Protein AF-A0A5A7M6V1-F1 (afdb_monomer)

Structure (mmCIF, N/CA/C/O backbone):
data_AF-A0A5A7M6V1-F1
#
_entry.id   AF-A0A5A7M6V1-F1
#
loop_
_atom_site.group_PDB
_atom_site.id
_atom_site.type_symbol
_atom_site.label_atom_id
_atom_site.label_alt_id
_atom_site.label_comp_id
_atom_site.label_asym_id
_atom_site.label_entity_id
_atom_site.label_seq_id
_atom_site.pdbx_PDB_ins_code
_atom_site.Cartn_x
_atom_site.Cartn_y
_atom_site.Cartn_z
_atom_site.occupancy
_atom_site.B_iso_or_equiv
_atom_site.auth_seq_id
_atom_site.auth_comp_id
_atom_site.auth_asym_id
_atom_site.auth_atom_id
_atom_site.pdbx_PDB_model_num
ATOM 1 N N . MET A 1 1 ? 20.689 -27.358 -25.601 1.00 48.94 1 MET A N 1
ATOM 2 C CA . MET A 1 1 ? 20.039 -26.030 -25.625 1.00 48.94 1 MET A CA 1
ATOM 3 C C . MET A 1 1 ? 20.266 -25.371 -24.277 1.00 48.94 1 MET A C 1
ATOM 5 O O . MET A 1 1 ? 19.887 -25.949 -23.270 1.00 48.94 1 MET A O 1
ATOM 9 N N . VAL A 1 2 ? 20.975 -24.243 -24.236 1.00 47.53 2 VAL A N 1
ATOM 10 C CA . VAL A 1 2 ? 21.155 -23.463 -23.003 1.00 47.53 2 VAL A CA 1
ATOM 11 C C . VAL A 1 2 ? 20.043 -22.422 -22.982 1.00 47.53 2 VAL A C 1
ATOM 13 O O . VAL A 1 2 ? 19.979 -21.585 -23.877 1.00 47.53 2 VAL A O 1
ATOM 16 N N . ALA A 1 3 ? 19.141 -22.506 -22.007 1.00 57.16 3 ALA A N 1
ATOM 17 C CA . ALA A 1 3 ? 18.127 -21.483 -21.794 1.00 57.16 3 ALA A CA 1
ATOM 18 C C . ALA A 1 3 ? 18.739 -20.360 -20.948 1.00 57.16 3 ALA A C 1
ATOM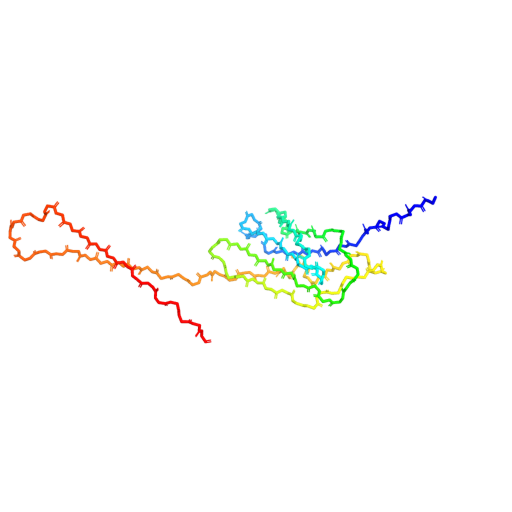 20 O O . ALA A 1 3 ? 19.159 -20.588 -19.814 1.00 57.16 3 ALA A O 1
ATOM 21 N N . VAL A 1 4 ? 18.813 -19.150 -21.502 1.00 56.88 4 VAL A N 1
ATOM 22 C CA . VAL A 1 4 ? 19.172 -17.957 -20.731 1.00 56.88 4 VAL A CA 1
ATOM 23 C C . VAL A 1 4 ? 17.916 -17.481 -20.016 1.00 56.88 4 VAL A C 1
ATOM 25 O O . VAL A 1 4 ? 16.952 -17.054 -20.647 1.00 56.88 4 VAL A O 1
ATOM 28 N N . ILE A 1 5 ? 17.925 -17.555 -18.689 1.00 61.25 5 ILE A N 1
ATOM 29 C CA . ILE A 1 5 ? 16.866 -16.977 -17.865 1.00 61.25 5 ILE A CA 1
ATOM 30 C C . ILE A 1 5 ? 17.118 -15.469 -17.804 1.00 61.25 5 ILE A C 1
ATOM 32 O O . ILE A 1 5 ? 18.168 -15.024 -17.333 1.00 61.25 5 ILE A O 1
ATOM 36 N N . LYS A 1 6 ? 16.169 -14.669 -18.298 1.00 61.84 6 LYS A N 1
ATOM 37 C CA . LYS A 1 6 ? 16.248 -13.206 -18.225 1.00 61.84 6 LYS A CA 1
ATOM 38 C C . LYS A 1 6 ? 16.244 -12.788 -16.752 1.00 61.84 6 LYS A C 1
ATOM 40 O O . LYS A 1 6 ? 15.265 -13.011 -16.045 1.00 61.84 6 LYS A O 1
ATOM 45 N N . ARG A 1 7 ? 17.339 -12.187 -16.277 1.00 69.62 7 ARG A N 1
ATOM 46 C CA . ARG A 1 7 ? 17.389 -11.600 -14.931 1.00 69.62 7 ARG A CA 1
ATOM 47 C C . ARG A 1 7 ? 16.478 -10.378 -14.915 1.00 69.62 7 ARG A C 1
ATOM 49 O O . ARG A 1 7 ? 16.722 -9.430 -15.655 1.00 69.62 7 ARG A O 1
ATOM 56 N N . LEU A 1 8 ? 15.443 -10.397 -14.080 1.00 76.19 8 LEU A N 1
ATOM 57 C CA . LEU A 1 8 ? 14.695 -9.183 -13.777 1.00 76.19 8 LEU A CA 1
ATOM 58 C C . LEU A 1 8 ? 15.555 -8.321 -12.852 1.00 76.19 8 LEU A C 1
ATOM 60 O O . LEU A 1 8 ? 15.982 -8.779 -11.799 1.00 76.19 8 LEU A O 1
ATOM 64 N N . THR A 1 9 ? 15.851 -7.095 -13.258 1.00 82.31 9 THR A N 1
ATOM 65 C CA . THR A 1 9 ? 16.596 -6.111 -12.448 1.00 82.31 9 THR A CA 1
ATOM 66 C C . THR A 1 9 ? 15.741 -4.898 -12.101 1.00 82.31 9 THR A C 1
ATOM 68 O O . THR A 1 9 ? 16.234 -3.918 -11.556 1.00 82.31 9 THR A O 1
ATOM 71 N N . THR A 1 10 ? 14.461 -4.970 -12.443 1.00 90.19 10 THR A N 1
ATOM 72 C CA . THR A 1 10 ? 13.478 -3.904 -12.337 1.00 90.19 10 THR A CA 1
ATOM 73 C C . THR A 1 10 ? 12.778 -3.912 -10.985 1.00 90.19 10 THR A C 1
ATOM 75 O O . THR A 1 10 ? 12.504 -4.981 -10.425 1.00 90.19 10 THR A O 1
ATOM 78 N N . ALA A 1 11 ? 12.479 -2.726 -10.456 1.00 91.00 11 ALA A N 1
ATOM 79 C CA . ALA A 1 11 ? 11.805 -2.580 -9.172 1.00 91.00 11 ALA A CA 1
ATOM 80 C C . ALA A 1 11 ? 10.932 -1.321 -9.087 1.00 91.00 11 ALA A C 1
ATOM 82 O O . ALA A 1 11 ? 11.191 -0.319 -9.755 1.00 91.00 11 ALA A O 1
ATOM 83 N N . ILE A 1 12 ? 9.945 -1.359 -8.196 1.00 91.25 12 ILE A N 1
ATOM 84 C CA . ILE A 1 12 ? 9.271 -0.163 -7.682 1.00 91.25 12 ILE A CA 1
ATOM 85 C C . ILE A 1 12 ? 9.908 0.166 -6.334 1.00 91.25 12 ILE A C 1
ATOM 87 O O . ILE A 1 12 ? 9.985 -0.696 -5.454 1.00 91.25 12 ILE A O 1
ATOM 91 N N . VAL A 1 13 ? 10.396 1.394 -6.193 1.00 93.69 13 VAL A N 1
ATOM 92 C CA . VAL A 1 13 ? 10.970 1.931 -4.960 1.00 93.69 13 VAL A CA 1
ATOM 93 C C . VAL A 1 13 ? 10.161 3.149 -4.580 1.00 93.69 13 VAL A C 1
ATOM 95 O O . VAL A 1 13 ? 10.120 4.112 -5.336 1.00 93.69 13 VAL A O 1
ATOM 98 N N . ASP A 1 14 ? 9.540 3.107 -3.413 1.00 92.94 14 ASP A N 1
ATOM 99 C CA . ASP A 1 14 ? 8.625 4.161 -3.005 1.00 92.94 14 ASP A CA 1
ATOM 100 C C . ASP A 1 14 ? 8.567 4.292 -1.474 1.00 92.94 14 ASP A C 1
ATOM 102 O O . ASP A 1 14 ? 9.257 3.558 -0.754 1.00 92.94 14 ASP A O 1
ATOM 106 N N . TYR A 1 15 ? 7.788 5.252 -0.980 1.00 93.75 15 TYR A N 1
ATOM 107 C CA . TYR A 1 15 ? 7.738 5.639 0.425 1.00 93.75 15 TYR A CA 1
ATOM 108 C C . TYR A 1 15 ? 6.300 5.699 0.947 1.00 93.75 1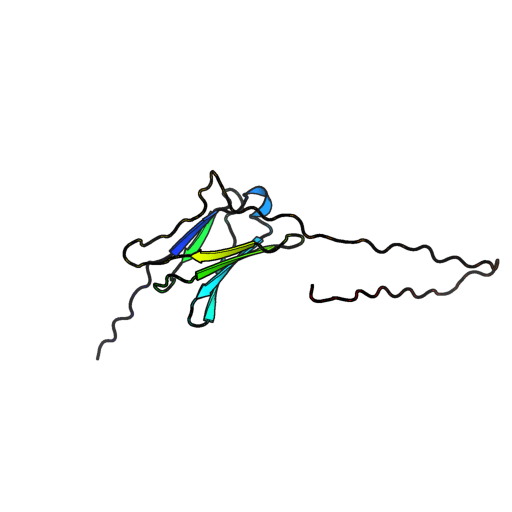5 TYR A C 1
ATOM 110 O O . TYR A 1 15 ? 5.437 6.362 0.374 1.00 93.75 15 TYR A O 1
ATOM 118 N N . VAL A 1 16 ? 6.057 5.046 2.083 1.00 93.00 16 VAL A N 1
ATOM 119 C CA . VAL A 1 16 ? 4.877 5.288 2.929 1.00 93.00 16 VAL A CA 1
ATOM 120 C C . VAL A 1 16 ? 5.236 6.247 4.060 1.00 93.00 16 VAL A C 1
ATOM 122 O O . VAL A 1 16 ? 6.419 6.449 4.342 1.00 93.00 16 VAL A O 1
ATOM 125 N N . ASP A 1 17 ? 4.235 6.821 4.724 1.00 91.25 17 ASP A N 1
ATOM 126 C CA . ASP A 1 17 ? 4.459 7.607 5.941 1.00 91.25 17 ASP A CA 1
ATOM 127 C C . ASP A 1 17 ? 5.267 6.786 6.976 1.00 91.25 17 ASP A C 1
ATOM 129 O O . ASP A 1 17 ? 4.810 5.712 7.394 1.00 91.25 17 ASP A O 1
ATOM 133 N N . PRO A 1 18 ? 6.458 7.252 7.413 1.00 90.62 18 PRO A N 1
ATOM 134 C CA . PRO A 1 18 ? 7.258 6.573 8.429 1.00 90.62 18 PRO A CA 1
ATOM 135 C C . PRO A 1 18 ? 6.497 6.295 9.730 1.00 90.62 18 PRO A C 1
ATOM 137 O O . PRO A 1 18 ? 6.768 5.288 10.380 1.00 90.62 18 PRO A O 1
ATOM 140 N N . ALA A 1 19 ? 5.518 7.133 10.092 1.00 91.00 19 ALA A N 1
ATOM 141 C CA . ALA A 1 19 ? 4.686 6.922 11.276 1.00 91.00 19 ALA A CA 1
ATOM 142 C C . ALA A 1 19 ? 3.822 5.650 11.181 1.00 91.00 19 ALA A C 1
ATOM 144 O O . ALA A 1 19 ? 3.451 5.081 12.206 1.00 91.00 19 ALA A O 1
ATOM 145 N N . LEU A 1 20 ? 3.525 5.187 9.962 1.00 89.50 20 LEU A N 1
ATOM 146 C CA . LEU A 1 20 ? 2.683 4.018 9.684 1.00 89.50 20 LEU A CA 1
ATOM 147 C C . LEU A 1 20 ? 3.486 2.810 9.173 1.00 89.50 20 LEU A C 1
ATOM 149 O O . LEU A 1 20 ? 2.959 1.700 9.109 1.00 89.50 20 LEU A O 1
ATOM 153 N N . ALA A 1 21 ? 4.763 2.999 8.834 1.00 90.12 21 ALA A N 1
ATOM 154 C CA . ALA A 1 21 ? 5.599 2.021 8.137 1.00 90.12 21 ALA A CA 1
ATOM 155 C C . ALA A 1 21 ? 5.703 0.649 8.829 1.00 90.12 21 ALA A C 1
ATOM 157 O O . ALA A 1 21 ? 5.796 -0.372 8.154 1.00 90.12 21 ALA A O 1
ATOM 158 N N . SER A 1 22 ? 5.664 0.608 10.163 1.00 90.88 22 SER A N 1
ATOM 159 C CA . SER A 1 22 ? 5.726 -0.634 10.949 1.00 90.88 22 SER A CA 1
ATOM 160 C C . SER A 1 22 ? 4.420 -1.437 10.961 1.00 90.88 22 SER A C 1
ATOM 162 O O . SER A 1 22 ? 4.431 -2.609 11.330 1.00 90.88 22 SER A O 1
ATOM 164 N N . SER A 1 23 ? 3.302 -0.817 10.579 1.00 89.69 23 SER A N 1
ATOM 165 C CA . SER A 1 23 ? 1.948 -1.381 10.701 1.00 89.69 23 SER A CA 1
ATOM 166 C C . SER A 1 23 ? 1.308 -1.698 9.347 1.00 89.69 23 SER A C 1
ATOM 168 O O . SER A 1 23 ? 0.117 -2.005 9.269 1.00 89.69 23 SER A O 1
ATOM 170 N N . VAL A 1 24 ? 2.095 -1.606 8.276 1.00 92.44 24 VAL A N 1
ATOM 171 C CA . VAL A 1 24 ? 1.625 -1.630 6.895 1.00 92.44 24 VAL A CA 1
ATOM 172 C C . VAL A 1 24 ? 2.416 -2.648 6.079 1.00 92.44 24 VAL A C 1
ATOM 174 O O . VAL A 1 24 ? 3.627 -2.800 6.227 1.00 92.44 24 VAL A O 1
ATOM 177 N N . VAL A 1 25 ? 1.720 -3.326 5.173 1.00 94.19 25 VAL A N 1
ATOM 178 C CA . VAL A 1 25 ? 2.289 -4.195 4.146 1.00 94.19 25 VAL A CA 1
ATOM 179 C C . VAL A 1 25 ? 1.995 -3.578 2.787 1.00 94.19 25 VAL A C 1
ATOM 181 O O . VAL A 1 25 ? 0.874 -3.148 2.505 1.00 94.19 25 VAL A O 1
ATOM 184 N N . VAL A 1 26 ? 3.011 -3.552 1.933 1.00 93.38 26 VAL A N 1
ATOM 185 C CA . VAL A 1 26 ? 2.877 -3.098 0.554 1.00 93.38 26 VAL A CA 1
ATOM 186 C C . VAL A 1 26 ? 2.894 -4.304 -0.355 1.00 93.38 26 VAL A C 1
ATOM 188 O O . VAL A 1 26 ? 3.763 -5.166 -0.241 1.00 93.38 26 VAL A O 1
ATOM 191 N N . SER A 1 27 ? 1.948 -4.358 -1.280 1.00 93.19 27 SER A N 1
ATOM 192 C CA . SER A 1 27 ? 1.847 -5.421 -2.261 1.00 93.19 27 SER A CA 1
ATOM 193 C C . SER A 1 27 ? 1.631 -4.871 -3.657 1.00 93.19 27 SER A C 1
ATOM 195 O O . SER A 1 27 ? 1.151 -3.759 -3.852 1.00 93.19 27 SER A O 1
ATOM 197 N N . THR A 1 28 ? 2.000 -5.658 -4.649 1.00 90.44 28 THR A N 1
ATOM 198 C CA . THR A 1 28 ? 1.621 -5.420 -6.030 1.00 90.44 28 THR A CA 1
ATOM 199 C C . THR A 1 28 ? 1.274 -6.735 -6.692 1.00 90.44 28 THR A C 1
ATOM 201 O O . THR A 1 28 ? 1.744 -7.802 -6.281 1.00 90.44 28 THR A O 1
ATOM 204 N N . ARG A 1 29 ? 0.447 -6.638 -7.723 1.00 82.00 29 ARG A N 1
ATOM 205 C CA . ARG A 1 29 ? 0.097 -7.750 -8.587 1.00 82.00 29 ARG A CA 1
ATOM 206 C C . ARG A 1 29 ? 0.519 -7.403 -10.001 1.00 82.00 29 ARG A C 1
ATOM 208 O O . ARG A 1 29 ? 0.192 -6.320 -10.486 1.00 82.00 29 ARG A O 1
ATOM 215 N N . ASP A 1 30 ? 1.275 -8.294 -10.626 1.00 72.38 30 ASP A N 1
ATOM 216 C CA . ASP A 1 30 ? 1.605 -8.155 -12.041 1.00 72.38 30 ASP A CA 1
ATOM 217 C C . ASP A 1 30 ? 0.424 -8.591 -12.940 1.00 72.38 30 ASP A C 1
ATOM 219 O O . ASP A 1 30 ? -0.543 -9.182 -12.444 1.00 72.38 30 ASP A O 1
ATOM 223 N N . PRO A 1 31 ? 0.461 -8.283 -14.253 1.00 66.69 31 PRO A N 1
ATOM 224 C CA . PRO A 1 31 ? -0.571 -8.721 -15.200 1.00 66.69 31 PRO A CA 1
ATOM 225 C C . PRO A 1 31 ? -0.744 -10.246 -15.274 1.00 66.69 31 PRO A C 1
ATOM 227 O O . PRO A 1 31 ? -1.832 -10.718 -15.589 1.00 66.69 31 PRO A O 1
ATOM 230 N N . ASP A 1 32 ? 0.301 -11.004 -14.933 1.00 70.69 32 ASP A N 1
ATOM 231 C CA . ASP A 1 32 ? 0.306 -12.470 -14.865 1.00 70.69 32 ASP A CA 1
ATOM 232 C C . ASP A 1 32 ? -0.161 -12.995 -13.498 1.00 70.69 32 ASP A C 1
ATOM 234 O O . ASP A 1 32 ? -0.036 -14.182 -13.188 1.00 70.69 32 ASP A O 1
ATOM 238 N N . ASN A 1 33 ? -0.755 -12.114 -12.687 1.00 72.19 33 ASN A N 1
ATOM 239 C CA . ASN A 1 33 ? -1.400 -12.423 -11.425 1.00 72.19 33 ASN A CA 1
ATOM 240 C C . ASN A 1 33 ? -0.439 -12.784 -10.274 1.00 72.19 33 ASN A C 1
ATOM 242 O O . ASN A 1 33 ? -0.921 -13.163 -9.200 1.00 72.19 33 ASN A O 1
ATOM 246 N N . ASN A 1 34 ? 0.880 -12.635 -10.447 1.00 79.25 34 ASN A N 1
ATOM 247 C CA . ASN A 1 34 ? 1.866 -12.886 -9.400 1.00 79.25 34 ASN A CA 1
ATOM 248 C C . ASN A 1 34 ? 1.859 -11.753 -8.377 1.00 79.25 34 ASN A C 1
ATOM 250 O O . ASN A 1 34 ? 2.013 -10.573 -8.704 1.00 79.25 34 ASN A O 1
ATOM 254 N N . LEU A 1 35 ? 1.723 -12.137 -7.111 1.00 85.44 35 LEU A N 1
ATOM 255 C CA . LEU A 1 35 ? 1.766 -11.214 -5.991 1.00 85.44 35 LEU A CA 1
ATOM 256 C C . LEU A 1 35 ? 3.210 -11.036 -5.517 1.00 85.44 35 LEU A C 1
ATOM 258 O O . LEU A 1 35 ? 3.906 -12.009 -5.221 1.00 85.44 35 LEU A O 1
ATOM 262 N N . ARG A 1 36 ? 3.641 -9.787 -5.368 1.00 90.19 36 ARG A N 1
ATOM 263 C CA . ARG A 1 36 ? 4.838 -9.441 -4.597 1.00 90.19 36 ARG A CA 1
ATOM 264 C C . ARG A 1 36 ? 4.432 -8.578 -3.426 1.00 90.19 36 ARG A C 1
ATOM 266 O O . ARG A 1 36 ? 3.656 -7.649 -3.603 1.00 90.19 36 ARG A O 1
ATOM 273 N N . ALA A 1 37 ? 4.973 -8.869 -2.252 1.00 92.25 37 ALA A N 1
ATOM 274 C CA . ALA A 1 37 ? 4.717 -8.092 -1.054 1.00 92.25 37 ALA A CA 1
ATOM 275 C C . ALA A 1 37 ? 6.013 -7.829 -0.295 1.00 92.25 37 ALA A C 1
ATOM 277 O O . ALA A 1 37 ? 6.966 -8.606 -0.369 1.00 92.25 37 ALA A O 1
ATOM 278 N N . THR A 1 38 ? 6.044 -6.713 0.416 1.00 94.50 38 THR A N 1
ATOM 279 C CA . THR A 1 38 ? 7.170 -6.292 1.238 1.00 94.50 38 THR A CA 1
ATOM 280 C C . THR A 1 38 ? 6.673 -5.434 2.396 1.00 94.50 38 THR A C 1
ATOM 282 O O . THR A 1 38 ? 5.577 -4.869 2.346 1.00 94.50 38 THR A O 1
ATOM 285 N N . VAL A 1 39 ? 7.488 -5.332 3.440 1.00 94.56 39 VAL A N 1
ATOM 286 C CA . VAL A 1 39 ? 7.242 -4.432 4.567 1.00 94.56 39 VAL A CA 1
ATOM 287 C C . VAL A 1 39 ? 8.145 -3.208 4.397 1.00 94.56 39 VAL A C 1
ATOM 289 O O . VAL A 1 39 ? 9.341 -3.378 4.131 1.00 94.56 39 VAL A O 1
ATOM 292 N N . PRO A 1 40 ? 7.613 -1.981 4.516 1.00 94.75 40 PRO A N 1
ATOM 293 C CA . PRO A 1 40 ? 8.428 -0.777 4.491 1.00 94.75 40 PRO A CA 1
ATOM 294 C C . PRO A 1 40 ? 9.448 -0.745 5.633 1.00 94.75 40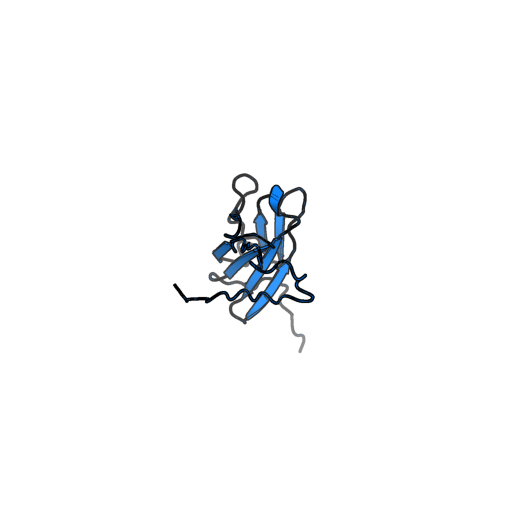 PRO A C 1
ATOM 296 O O . PRO A 1 40 ? 9.252 -1.301 6.712 1.00 94.75 40 PRO A O 1
ATOM 299 N N . ASN A 1 41 ? 10.556 -0.046 5.421 1.00 95.62 41 ASN A N 1
ATOM 300 C CA . ASN A 1 41 ? 11.514 0.223 6.477 1.00 95.62 41 ASN A CA 1
ATOM 301 C C . ASN A 1 41 ? 10.863 1.106 7.555 1.00 95.62 41 ASN A C 1
ATOM 303 O O . ASN A 1 41 ? 10.431 2.218 7.264 1.00 95.62 41 ASN A O 1
ATOM 307 N N . ALA A 1 42 ? 10.864 0.638 8.802 1.00 92.00 42 ALA A N 1
ATOM 308 C CA . ALA A 1 42 ? 10.159 1.288 9.908 1.00 92.00 42 ALA A CA 1
ATOM 309 C C . ALA A 1 42 ? 10.637 2.718 10.235 1.00 92.00 42 ALA A C 1
ATOM 311 O O . ALA A 1 42 ? 9.900 3.472 10.854 1.00 92.00 42 ALA A O 1
ATOM 312 N N . THR A 1 43 ? 11.858 3.099 9.847 1.00 91.81 43 THR A N 1
ATOM 313 C CA . THR A 1 43 ? 12.417 4.431 10.140 1.00 91.81 43 THR A CA 1
ATOM 314 C C . THR A 1 43 ? 12.237 5.404 8.981 1.00 91.81 43 THR A C 1
ATOM 316 O O . THR A 1 43 ? 11.994 6.585 9.194 1.00 91.81 43 THR A O 1
ATOM 319 N N . SER A 1 44 ? 12.393 4.923 7.749 1.00 91.38 44 SER A N 1
ATOM 320 C CA . SER A 1 44 ? 12.385 5.767 6.549 1.00 91.38 44 SER A CA 1
ATOM 321 C C . SER A 1 44 ? 11.094 5.691 5.741 1.00 91.38 44 SER A C 1
ATOM 323 O O . SER A 1 44 ? 10.930 6.487 4.826 1.00 91.38 44 SER A O 1
ATOM 325 N N . GLY A 1 45 ? 10.215 4.721 6.005 1.00 92.25 45 GLY A N 1
ATOM 326 C CA . GLY A 1 45 ? 9.024 4.455 5.194 1.00 92.25 45 GLY A CA 1
ATOM 327 C C . GLY A 1 45 ? 9.318 3.857 3.814 1.00 92.25 45 GLY A C 1
ATOM 328 O O . GLY A 1 45 ? 8.395 3.564 3.059 1.00 92.25 45 GLY A O 1
ATOM 329 N N . LYS A 1 46 ? 10.593 3.641 3.468 1.00 94.69 46 LYS A N 1
ATOM 330 C CA . LYS A 1 46 ? 11.002 3.127 2.159 1.00 94.69 46 LYS A CA 1
ATOM 331 C C . LYS A 1 46 ? 10.602 1.669 1.983 1.00 94.69 46 LYS A C 1
ATOM 333 O O . LYS A 1 46 ? 10.960 0.836 2.813 1.00 94.69 46 LYS A O 1
ATOM 338 N N . PHE A 1 47 ? 10.005 1.327 0.851 1.00 94.12 47 PHE A N 1
ATOM 339 C CA . PHE A 1 47 ? 9.804 -0.056 0.435 1.00 94.12 47 PHE A CA 1
ATOM 340 C C . PHE A 1 47 ? 10.362 -0.314 -0.964 1.00 94.12 47 PHE A C 1
ATOM 342 O O . PHE A 1 47 ? 10.583 0.602 -1.756 1.00 94.12 47 PHE A O 1
ATOM 349 N N . VAL A 1 48 ? 10.629 -1.589 -1.254 1.00 94.38 48 VAL A N 1
ATOM 350 C CA . VAL A 1 48 ? 11.146 -2.035 -2.551 1.00 94.38 48 VAL A CA 1
ATOM 351 C C . VAL A 1 48 ? 10.408 -3.295 -2.985 1.00 94.38 48 VAL A C 1
ATOM 353 O O . VAL A 1 48 ? 10.490 -4.329 -2.321 1.00 94.38 48 VAL A O 1
ATOM 356 N N . LEU A 1 49 ? 9.726 -3.218 -4.125 1.00 91.94 49 LEU A N 1
ATOM 357 C CA . LEU A 1 49 ? 9.139 -4.358 -4.824 1.00 91.94 49 LEU A CA 1
ATOM 358 C C . LEU A 1 49 ? 10.033 -4.696 -6.017 1.00 91.94 49 LEU A C 1
ATOM 360 O O . LEU A 1 49 ? 9.957 -4.056 -7.062 1.00 91.94 49 LEU A O 1
ATOM 364 N N . ALA A 1 50 ? 10.923 -5.669 -5.837 1.00 90.31 50 ALA A N 1
ATOM 365 C CA . ALA A 1 50 ? 11.920 -6.045 -6.835 1.00 90.31 50 ALA A CA 1
ATOM 366 C C . ALA A 1 50 ? 11.462 -7.199 -7.737 1.00 90.31 50 ALA A C 1
ATOM 368 O O . ALA A 1 50 ? 10.562 -7.965 -7.390 1.00 90.31 50 ALA A O 1
ATOM 369 N N . TYR A 1 51 ? 12.168 -7.365 -8.857 1.00 87.75 51 TYR A N 1
ATOM 370 C CA . TYR A 1 51 ? 11.990 -8.454 -9.819 1.00 87.75 51 TYR A CA 1
ATOM 371 C C . TYR A 1 51 ? 10.634 -8.407 -10.536 1.00 87.75 51 TYR A C 1
ATOM 373 O O . TYR A 1 51 ? 9.981 -9.434 -10.736 1.00 87.75 51 TYR A O 1
ATOM 381 N N . LEU A 1 52 ? 10.199 -7.203 -10.897 1.00 87.62 52 LEU A N 1
ATOM 382 C CA . LEU A 1 52 ? 8.923 -6.968 -11.570 1.00 87.62 52 LEU A CA 1
ATOM 383 C C . LEU A 1 52 ? 9.093 -6.999 -13.091 1.00 87.62 52 LEU A C 1
ATOM 385 O O . LEU A 1 52 ? 9.935 -6.260 -13.595 1.00 87.62 52 LEU A O 1
ATOM 389 N N . PRO A 1 53 ? 8.340 -7.821 -13.840 1.00 87.50 53 PRO A N 1
ATOM 390 C CA . PRO A 1 53 ? 8.288 -7.720 -15.296 1.00 87.50 53 PRO A CA 1
ATOM 391 C C . PRO A 1 53 ? 8.013 -6.293 -15.789 1.00 87.50 53 PRO A C 1
ATOM 393 O O . PRO A 1 53 ? 7.487 -5.449 -15.071 1.00 87.50 53 PRO A O 1
ATOM 396 N N . GLU A 1 54 ? 8.392 -6.006 -17.030 1.00 87.38 54 GLU A N 1
ATOM 397 C CA . GLU A 1 54 ? 8.059 -4.720 -17.641 1.00 87.38 54 GLU A CA 1
ATOM 398 C C . GLU A 1 54 ? 6.552 -4.651 -17.914 1.00 87.38 54 GLU A C 1
ATOM 400 O O . GLU A 1 54 ? 5.992 -5.537 -18.558 1.00 87.38 54 GLU A O 1
ATOM 405 N N . SER A 1 55 ? 5.894 -3.618 -17.389 1.00 86.81 55 SER A N 1
ATOM 406 C CA . SER A 1 55 ? 4.469 -3.352 -17.590 1.00 86.81 55 SER A CA 1
ATOM 407 C C . SER A 1 55 ? 4.139 -1.920 -17.194 1.00 86.81 55 SER A C 1
ATOM 409 O O . SER A 1 55 ? 4.713 -1.373 -16.257 1.00 86.81 55 SER A O 1
ATOM 411 N N . THR A 1 56 ? 3.164 -1.322 -17.869 1.00 85.69 56 THR A N 1
ATOM 412 C CA . THR A 1 56 ? 2.654 0.018 -17.555 1.00 85.69 56 THR A CA 1
ATOM 413 C C . THR A 1 56 ? 1.491 0.018 -16.557 1.00 85.69 56 THR A C 1
ATOM 415 O O . THR A 1 56 ? 0.987 1.081 -16.214 1.00 85.69 56 THR A O 1
ATOM 418 N N . ASN A 1 57 ? 1.039 -1.158 -16.104 1.00 86.50 57 ASN A N 1
ATOM 419 C CA . ASN A 1 57 ? -0.253 -1.321 -15.428 1.00 86.50 57 ASN A CA 1
ATOM 420 C C . ASN A 1 57 ? -0.143 -1.922 -14.021 1.00 86.50 57 ASN A C 1
ATOM 422 O O . ASN A 1 57 ? -1.057 -2.614 -13.571 1.00 86.50 57 ASN A O 1
ATOM 426 N N . TYR A 1 58 ? 0.959 -1.688 -13.310 1.00 87.88 58 TYR A N 1
ATOM 427 C CA . TYR A 1 58 ? 1.043 -2.161 -11.933 1.00 87.88 58 TYR A CA 1
ATOM 428 C C . TYR A 1 58 ? 0.071 -1.404 -11.035 1.00 87.88 58 TYR A C 1
ATOM 430 O O . TYR A 1 58 ? -0.082 -0.185 -11.131 1.00 87.88 58 TYR A O 1
ATOM 438 N N . THR A 1 59 ? -0.563 -2.149 -10.133 1.00 89.50 59 THR A N 1
ATOM 439 C CA . THR A 1 59 ? -1.277 -1.574 -8.996 1.00 89.50 59 THR A CA 1
ATOM 440 C C . THR A 1 59 ? -0.499 -1.895 -7.734 1.00 89.50 59 THR A C 1
ATOM 442 O O . THR A 1 59 ? -0.237 -3.064 -7.440 1.00 89.50 59 THR A O 1
ATOM 445 N N . VAL A 1 60 ? -0.094 -0.858 -7.012 1.00 90.38 60 VAL A N 1
ATOM 446 C CA . VAL A 1 60 ? 0.549 -0.967 -5.705 1.00 90.38 60 VAL A CA 1
ATOM 447 C C . VAL A 1 60 ? -0.519 -0.729 -4.653 1.00 90.38 60 VAL A C 1
ATOM 449 O O . VAL A 1 60 ? -1.138 0.329 -4.619 1.00 90.38 60 VAL A O 1
ATOM 452 N N . VAL A 1 61 ? -0.747 -1.729 -3.815 1.00 92.44 61 VAL A N 1
ATOM 453 C CA . VAL A 1 61 ? -1.720 -1.694 -2.731 1.00 92.44 61 VAL A CA 1
ATOM 454 C C . VAL A 1 61 ? -0.968 -1.638 -1.417 1.00 92.44 61 VAL A C 1
ATOM 456 O O . VAL A 1 61 ? -0.134 -2.495 -1.123 1.00 92.44 61 VAL A O 1
ATOM 459 N N . VAL A 1 62 ? -1.289 -0.632 -0.622 1.00 92.75 62 VAL A N 1
ATOM 460 C CA . VAL A 1 62 ? -0.732 -0.403 0.701 1.00 92.75 62 VAL A CA 1
ATOM 461 C C . VAL A 1 62 ? -1.857 -0.615 1.705 1.00 92.75 62 VAL A C 1
ATOM 463 O O . VAL A 1 62 ? -2.868 0.086 1.664 1.00 92.75 62 VAL A O 1
ATOM 466 N N . ALA A 1 63 ? -1.701 -1.606 2.579 1.00 92.31 63 ALA A N 1
ATOM 467 C CA . ALA A 1 63 ? -2.728 -1.990 3.539 1.00 92.31 63 ALA A CA 1
ATOM 468 C C . ALA A 1 63 ? -2.121 -2.195 4.926 1.00 92.31 63 ALA A C 1
ATOM 470 O O . ALA A 1 63 ? -1.022 -2.727 5.070 1.00 92.31 63 ALA A O 1
ATOM 471 N N . GLY A 1 64 ? -2.855 -1.793 5.955 1.00 88.94 64 GLY A N 1
ATOM 472 C CA . GLY A 1 64 ? -2.464 -1.956 7.347 1.00 88.94 64 GLY A CA 1
ATOM 473 C C . GLY A 1 64 ? -3.687 -2.118 8.234 1.00 88.94 64 GLY A C 1
ATOM 474 O O . GLY A 1 64 ? -4.819 -1.884 7.808 1.00 88.94 64 GLY A O 1
ATOM 475 N N . ARG A 1 65 ? -3.462 -2.552 9.472 1.00 85.38 65 ARG A N 1
ATOM 476 C CA . ARG A 1 65 ? -4.540 -2.673 10.455 1.00 85.38 65 ARG A CA 1
ATOM 477 C C . ARG A 1 65 ? -5.026 -1.280 10.863 1.00 85.38 65 ARG A C 1
ATOM 479 O O . ARG A 1 65 ? -4.210 -0.383 11.034 1.00 85.38 65 ARG A O 1
ATOM 486 N N . ASP A 1 66 ? -6.341 -1.124 11.014 1.00 83.75 66 ASP A N 1
ATOM 487 C CA . ASP A 1 66 ? -7.001 0.133 11.401 1.00 83.75 66 ASP A CA 1
ATOM 488 C C . ASP A 1 66 ? -6.768 1.301 10.412 1.00 83.75 66 ASP A C 1
ATOM 490 O O . ASP A 1 66 ? -7.003 2.464 10.739 1.00 83.75 66 ASP A O 1
ATOM 494 N N . LEU A 1 67 ? -6.355 0.992 9.174 1.00 88.31 67 LEU A N 1
ATOM 495 C CA . LEU A 1 67 ? -6.078 1.952 8.103 1.00 88.31 67 LEU A CA 1
ATOM 496 C C . LEU A 1 67 ? -6.897 1.650 6.844 1.00 88.31 67 LEU A C 1
ATOM 498 O O . LEU A 1 67 ? -7.083 0.493 6.458 1.00 88.31 67 LEU A O 1
ATOM 502 N N . THR A 1 68 ? -7.336 2.708 6.165 1.00 86.75 68 THR A N 1
ATOM 503 C CA . THR A 1 68 ? -7.965 2.611 4.848 1.00 86.75 68 THR A CA 1
ATOM 504 C C . THR A 1 68 ? -6.902 2.214 3.830 1.00 86.75 68 THR A C 1
ATOM 506 O O . THR A 1 68 ? -5.834 2.822 3.763 1.00 86.75 68 THR A O 1
ATOM 509 N N . THR A 1 69 ? -7.194 1.192 3.026 1.00 89.00 69 THR A N 1
ATOM 510 C CA . THR A 1 69 ? -6.270 0.710 1.993 1.00 89.00 69 THR A CA 1
ATOM 511 C C . THR A 1 69 ? -6.058 1.782 0.924 1.00 89.00 69 THR A C 1
ATOM 513 O O . THR A 1 69 ? -7.023 2.302 0.368 1.00 89.00 69 THR A O 1
ATOM 516 N N . ALA A 1 70 ? -4.799 2.081 0.608 1.00 89.50 70 ALA A N 1
ATOM 517 C CA . ALA A 1 70 ? -4.432 2.975 -0.485 1.00 89.50 70 ALA A CA 1
ATOM 518 C C . ALA A 1 70 ? -3.985 2.156 -1.702 1.00 89.50 70 ALA A C 1
ATOM 520 O O . ALA A 1 70 ? -3.203 1.215 -1.568 1.00 89.50 70 ALA A O 1
ATOM 521 N N . ALA A 1 71 ? -4.466 2.518 -2.893 1.00 89.19 71 ALA A N 1
ATOM 522 C CA . ALA A 1 71 ? -4.085 1.874 -4.145 1.00 89.19 71 ALA A CA 1
ATOM 523 C C . ALA A 1 71 ? -3.546 2.907 -5.140 1.00 89.19 71 ALA A C 1
ATOM 525 O O . ALA A 1 71 ? -4.235 3.864 -5.489 1.00 89.19 71 ALA A O 1
ATOM 526 N N . VAL A 1 72 ? -2.322 2.688 -5.619 1.00 88.88 72 VAL A N 1
ATOM 527 C CA . VAL A 1 72 ? -1.691 3.465 -6.690 1.00 88.88 72 VAL A CA 1
ATOM 528 C C . VAL A 1 72 ? -1.741 2.626 -7.959 1.00 88.88 72 VAL A C 1
ATOM 530 O O . VAL A 1 72 ? -1.088 1.587 -8.043 1.00 88.88 72 VAL A O 1
ATOM 533 N N . THR A 1 73 ? -2.554 3.040 -8.926 1.00 88.62 73 THR A N 1
ATOM 534 C CA . THR A 1 73 ? -2.777 2.316 -10.187 1.00 88.62 73 THR A CA 1
ATOM 535 C C . THR A 1 73 ? -1.956 2.922 -11.326 1.00 88.62 73 THR A C 1
ATOM 537 O O . THR A 1 73 ? -1.532 4.074 -11.250 1.00 88.62 73 THR A O 1
ATOM 540 N N . GLY A 1 74 ? -1.718 2.144 -12.387 1.00 86.56 74 GLY A N 1
ATOM 541 C CA . GLY A 1 74 ? -1.015 2.626 -13.582 1.00 86.56 74 GLY A CA 1
ATOM 542 C C . GLY A 1 74 ? 0.479 2.880 -13.371 1.00 86.56 74 GLY A C 1
ATOM 543 O O . GLY A 1 74 ? 1.054 3.737 -14.036 1.00 86.56 74 GLY A O 1
ATOM 544 N N . VAL A 1 75 ? 1.111 2.169 -12.431 1.00 88.94 75 VAL A N 1
ATOM 545 C CA . VAL A 1 75 ? 2.541 2.317 -12.143 1.00 88.94 75 VAL A CA 1
ATOM 546 C C . VAL A 1 75 ? 3.371 1.698 -13.279 1.00 88.94 75 VAL A C 1
ATOM 548 O O . VAL A 1 75 ? 3.254 0.489 -13.519 1.00 88.94 75 VAL A O 1
ATOM 551 N N . PRO A 1 76 ? 4.226 2.477 -13.974 1.00 90.38 76 PRO A N 1
ATOM 552 C CA . PRO A 1 76 ? 4.987 1.964 -15.101 1.00 90.38 76 PRO A CA 1
ATOM 553 C C . PRO A 1 76 ? 6.350 1.426 -14.681 1.00 90.38 76 PRO A C 1
ATOM 555 O O . PRO A 1 76 ? 7.213 2.186 -14.274 1.00 90.38 76 PRO A O 1
ATOM 558 N N . VAL A 1 77 ? 6.583 0.130 -14.860 1.00 89.88 77 VAL A N 1
ATOM 559 C CA . VAL A 1 77 ? 7.888 -0.516 -14.686 1.00 89.88 77 VAL A CA 1
AT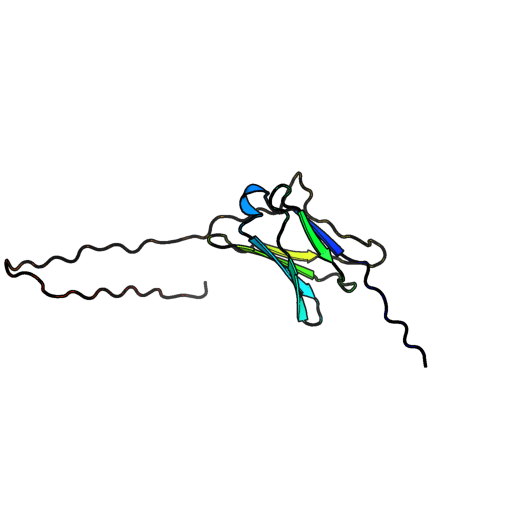OM 560 C C . VAL A 1 77 ? 8.473 -0.804 -16.059 1.00 89.88 77 VAL A C 1
ATOM 562 O O . VAL A 1 77 ? 7.861 -1.519 -16.845 1.00 89.88 77 VAL A O 1
ATOM 565 N N . SER A 1 78 ? 9.673 -0.293 -16.341 1.00 88.38 78 SER A N 1
ATOM 566 C CA . SER A 1 78 ? 10.399 -0.574 -17.586 1.00 88.38 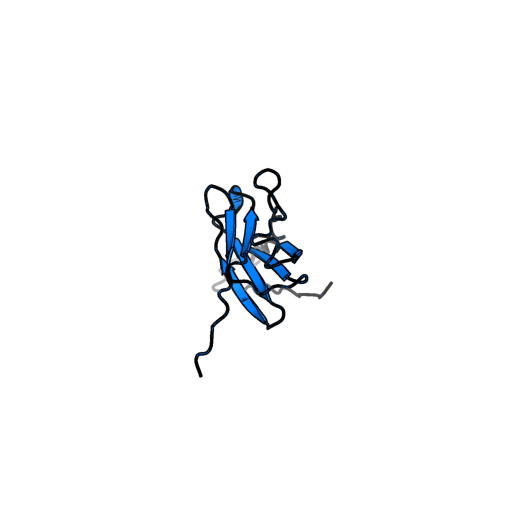78 SER A CA 1
ATOM 567 C C . SER A 1 78 ? 11.846 -0.967 -17.321 1.00 88.38 78 SER A C 1
ATOM 569 O O . SER A 1 78 ? 12.467 -0.503 -16.361 1.00 88.38 78 SER A O 1
ATOM 571 N N . ILE A 1 79 ? 12.409 -1.801 -18.197 1.00 85.88 79 ILE A N 1
ATOM 572 C CA . ILE A 1 79 ? 13.819 -2.204 -18.104 1.00 85.88 79 ILE A CA 1
ATOM 573 C C . ILE A 1 79 ? 14.749 -1.006 -18.325 1.00 85.88 79 ILE A C 1
ATOM 575 O O . ILE A 1 79 ? 15.817 -0.949 -17.721 1.00 85.88 79 ILE A O 1
ATOM 579 N N . ILE A 1 80 ? 14.328 -0.039 -19.147 1.00 84.50 80 ILE A N 1
ATOM 580 C CA . ILE A 1 80 ? 15.089 1.184 -19.435 1.00 84.50 80 ILE A CA 1
ATOM 581 C C . ILE A 1 80 ? 15.216 2.050 -18.178 1.00 84.50 80 ILE A C 1
ATOM 583 O O . ILE A 1 80 ? 16.306 2.530 -17.878 1.00 84.50 80 ILE A O 1
ATOM 587 N N . ALA A 1 81 ? 14.121 2.234 -17.432 1.00 84.31 81 ALA A N 1
ATOM 588 C CA . ALA A 1 81 ? 14.139 3.013 -16.197 1.00 84.31 81 ALA A CA 1
ATOM 589 C C . ALA A 1 81 ? 14.836 2.270 -15.046 1.00 84.31 81 ALA A C 1
ATOM 591 O O . ALA A 1 81 ? 15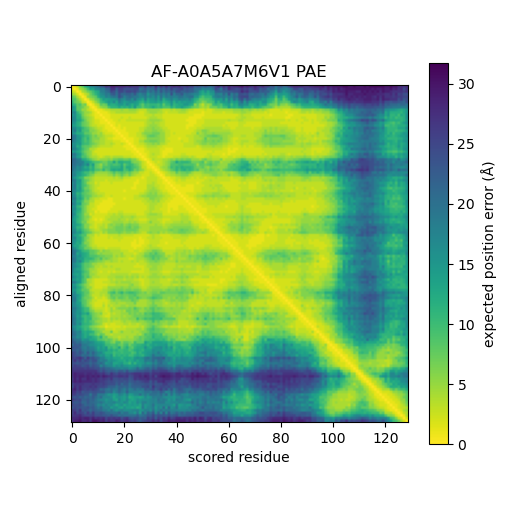.441 2.900 -14.182 1.00 84.31 81 ALA A O 1
ATOM 592 N N . GLY A 1 82 ? 14.747 0.934 -15.015 1.00 86.44 82 GLY A N 1
ATOM 593 C CA . GLY A 1 82 ? 15.301 0.087 -13.957 1.00 86.44 82 GLY A CA 1
ATOM 594 C C . GLY A 1 82 ? 14.519 0.197 -12.645 1.00 86.44 82 GLY A C 1
ATOM 595 O O . GLY A 1 82 ? 13.960 -0.786 -12.168 1.00 86.44 82 GLY A O 1
ATOM 596 N N . THR A 1 83 ? 14.413 1.391 -12.071 1.00 89.56 83 THR A N 1
ATOM 597 C CA . THR A 1 83 ? 13.617 1.657 -10.869 1.00 89.56 83 THR A CA 1
ATOM 598 C C . THR A 1 83 ? 12.568 2.717 -11.129 1.00 89.56 83 THR A C 1
ATOM 600 O O . THR A 1 83 ? 12.867 3.776 -11.672 1.00 89.56 83 THR A O 1
ATOM 603 N N . THR A 1 84 ? 11.346 2.441 -10.694 1.00 90.31 84 THR A N 1
ATOM 604 C CA . THR A 1 84 ? 10.231 3.393 -10.743 1.00 90.31 84 THR A CA 1
ATOM 605 C C . THR A 1 84 ? 9.954 3.910 -9.343 1.00 90.31 84 THR A C 1
ATOM 607 O O . THR A 1 84 ? 9.883 3.114 -8.410 1.00 90.31 84 THR A O 1
ATOM 610 N N . MET A 1 85 ? 9.802 5.224 -9.209 1.00 90.62 85 MET A N 1
ATOM 611 C CA . MET A 1 85 ? 9.445 5.898 -7.962 1.00 90.62 85 MET A CA 1
ATOM 612 C C . MET A 1 85 ? 8.333 6.897 -8.264 1.00 90.62 85 MET A C 1
ATOM 614 O O . MET A 1 85 ? 8.495 7.707 -9.178 1.00 90.62 85 MET A O 1
ATOM 618 N N . LEU A 1 86 ? 7.223 6.831 -7.524 1.00 85.75 86 LEU A N 1
ATOM 619 C CA . LEU A 1 86 ? 6.108 7.771 -7.657 1.00 85.75 86 LEU A CA 1
ATOM 620 C C . LEU A 1 86 ? 6.080 8.756 -6.496 1.00 85.75 86 LEU A C 1
ATOM 622 O O . LEU A 1 86 ? 6.004 9.961 -6.731 1.00 85.75 86 LEU A O 1
ATOM 626 N N . ASN A 1 87 ? 6.190 8.267 -5.262 1.00 87.50 87 ASN A N 1
ATOM 627 C CA . ASN A 1 87 ? 6.210 9.104 -4.073 1.00 87.50 87 ASN A CA 1
ATOM 628 C C . ASN A 1 87 ? 7.634 9.178 -3.501 1.00 87.50 87 ASN A C 1
ATOM 630 O O . ASN A 1 87 ? 8.302 8.195 -3.190 1.00 87.50 87 ASN A O 1
ATOM 634 N N . ALA A 1 88 ? 8.157 10.398 -3.399 1.00 85.38 88 ALA A N 1
ATOM 635 C CA . ALA A 1 88 ? 9.442 10.625 -2.751 1.00 85.38 88 ALA A CA 1
ATOM 636 C C . ALA A 1 88 ? 9.266 10.621 -1.227 1.00 85.38 88 ALA A C 1
ATOM 638 O O . ALA A 1 88 ? 8.173 10.850 -0.712 1.00 85.38 88 ALA A O 1
ATOM 639 N N . SER A 1 89 ? 10.363 10.486 -0.480 1.00 82.31 89 SER A N 1
ATOM 640 C CA . SER A 1 89 ? 10.337 10.592 0.987 1.00 82.31 89 SER A CA 1
ATOM 641 C C . SER A 1 89 ? 9.782 11.929 1.501 1.00 82.31 89 SER A C 1
ATOM 643 O O . SER A 1 89 ? 9.361 12.017 2.648 1.00 82.31 89 SER A O 1
ATOM 645 N N . THR A 1 90 ? 9.804 12.981 0.676 1.00 83.31 90 THR A N 1
ATOM 646 C CA . THR A 1 90 ? 9.259 14.313 0.988 1.00 83.31 90 THR A CA 1
ATOM 647 C C . THR A 1 90 ? 7.753 14.433 0.747 1.00 83.31 90 THR A C 1
ATOM 649 O O . THR A 1 90 ? 7.147 15.402 1.196 1.00 83.31 90 THR A O 1
ATOM 652 N N . SER A 1 91 ? 7.141 13.476 0.047 1.00 87.94 91 SER A N 1
ATOM 653 C CA . SER A 1 91 ? 5.698 13.414 -0.202 1.00 87.94 91 SER A CA 1
ATOM 654 C C . SER A 1 91 ? 5.254 11.946 -0.260 1.00 87.94 91 SER A C 1
ATOM 656 O O . SER A 1 91 ? 4.953 11.445 -1.344 1.00 87.94 91 SER A O 1
ATOM 658 N N . PRO A 1 92 ? 5.289 11.234 0.885 1.00 89.50 92 PRO A N 1
ATOM 659 C CA . PRO A 1 92 ? 5.021 9.802 0.945 1.00 89.50 92 PRO A CA 1
ATOM 660 C C . PRO A 1 92 ? 3.535 9.479 0.747 1.00 89.50 92 PRO A C 1
ATOM 662 O O . PRO A 1 92 ? 2.663 10.341 0.877 1.00 89.50 92 PRO A O 1
ATOM 665 N N . ILE A 1 93 ? 3.240 8.204 0.489 1.00 88.31 93 ILE A N 1
ATOM 666 C CA . ILE A 1 93 ? 1.872 7.681 0.468 1.00 88.31 93 ILE A CA 1
ATOM 667 C C . ILE A 1 93 ? 1.281 7.767 1.883 1.00 88.31 93 ILE A C 1
ATOM 669 O O . ILE A 1 93 ? 1.825 7.193 2.833 1.00 88.31 93 ILE A O 1
ATOM 673 N N . LEU A 1 94 ? 0.148 8.461 2.004 1.00 87.75 94 LEU A N 1
ATOM 674 C CA . LEU A 1 94 ? -0.622 8.593 3.242 1.00 87.75 94 LEU A CA 1
ATOM 675 C C . LEU A 1 94 ? -1.752 7.561 3.282 1.00 87.75 94 LEU A C 1
ATOM 677 O O . LEU A 1 94 ? -2.401 7.303 2.267 1.00 87.75 94 LEU A O 1
ATOM 681 N N . LEU A 1 95 ? -2.012 7.001 4.464 1.00 86.19 95 LEU A N 1
ATOM 682 C CA . LEU A 1 95 ? -3.155 6.124 4.712 1.00 86.19 95 LEU A CA 1
ATOM 683 C C . LEU A 1 95 ? -4.030 6.753 5.802 1.00 86.19 95 LEU A C 1
ATOM 685 O O . LEU A 1 95 ? -3.560 6.909 6.931 1.00 86.19 95 LEU A O 1
ATOM 689 N N . PRO A 1 96 ? -5.286 7.127 5.505 1.00 85.31 96 PRO A N 1
ATOM 690 C CA . PRO A 1 96 ? -6.191 7.613 6.534 1.00 85.31 96 PRO A CA 1
ATOM 691 C C . PRO A 1 96 ? -6.642 6.459 7.438 1.00 85.31 96 PRO A C 1
ATOM 693 O O . PRO A 1 96 ? -6.731 5.311 7.001 1.00 85.31 96 PRO 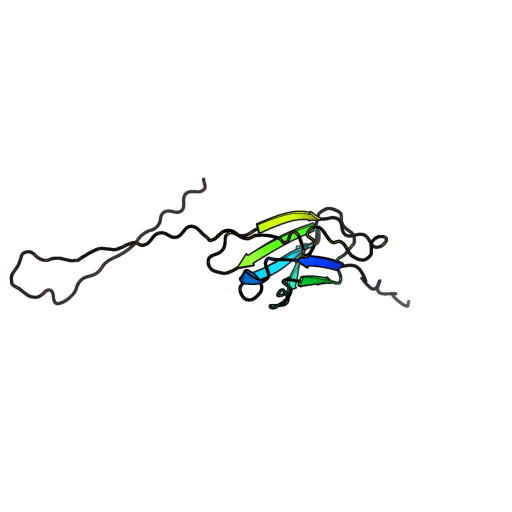A O 1
ATOM 696 N N . ALA A 1 97 ? -6.961 6.763 8.697 1.00 84.94 97 ALA A N 1
ATOM 697 C CA . ALA A 1 97 ? -7.515 5.783 9.628 1.00 84.94 97 ALA A CA 1
ATOM 698 C C . ALA A 1 97 ? -8.828 5.183 9.094 1.00 84.94 97 ALA A C 1
ATOM 700 O O . ALA A 1 97 ? -9.629 5.877 8.465 1.00 84.94 97 ALA A O 1
ATOM 701 N N . SER A 1 98 ? -9.052 3.895 9.349 1.00 83.69 98 SER A N 1
ATOM 702 C CA . SER A 1 98 ? -10.315 3.234 9.019 1.00 83.69 98 SER A CA 1
ATOM 703 C C . SER A 1 98 ? -11.440 3.743 9.910 1.00 83.69 98 SER A C 1
ATOM 705 O O . SER A 1 98 ? -11.300 3.814 11.134 1.00 83.69 98 SER A O 1
ATOM 707 N N . ALA A 1 99 ? -12.594 4.035 9.309 1.00 78.88 99 ALA A N 1
ATOM 708 C CA . ALA A 1 99 ? -13.803 4.316 10.069 1.00 78.88 99 ALA A CA 1
ATOM 709 C C . ALA A 1 99 ? -14.183 3.084 10.905 1.00 78.88 99 ALA A C 1
ATOM 711 O O . ALA A 1 99 ? -14.330 1.983 10.377 1.00 78.88 99 ALA A O 1
ATOM 712 N N . SER A 1 100 ? -14.334 3.279 12.212 1.00 75.81 100 SER A N 1
ATOM 713 C CA . SER A 1 100 ? -14.776 2.250 13.153 1.00 75.81 100 SER A CA 1
ATOM 714 C C . SER A 1 100 ? -15.962 2.778 13.950 1.00 75.81 100 SER A C 1
ATOM 716 O O . SER A 1 100 ? -16.013 3.965 14.274 1.00 75.81 100 SER A O 1
ATOM 718 N N . ALA A 1 101 ? -16.912 1.904 14.276 1.00 73.19 101 ALA A N 1
ATOM 719 C CA . ALA A 1 101 ? -18.050 2.224 15.130 1.00 73.19 101 ALA A CA 1
ATOM 720 C C . ALA A 1 101 ? -18.044 1.316 16.363 1.00 73.19 101 ALA A C 1
ATOM 722 O O . ALA A 1 101 ? -17.817 0.112 16.256 1.00 73.19 101 ALA A O 1
ATOM 723 N N . THR A 1 102 ? -18.313 1.894 17.533 1.00 80.06 102 THR A N 1
ATOM 724 C CA . THR A 1 102 ? -18.435 1.146 18.790 1.00 80.06 102 THR A CA 1
ATOM 725 C C . THR A 1 102 ? -19.908 0.899 19.089 1.00 80.06 102 THR A C 1
ATOM 727 O O . THR A 1 102 ? -20.684 1.848 19.196 1.00 80.06 102 THR A O 1
ATOM 730 N N . VAL A 1 103 ? -20.292 -0.365 19.273 1.00 75.88 103 VAL A N 1
ATOM 731 C CA . VAL A 1 103 ? -21.622 -0.742 19.773 1.00 75.88 103 VAL A CA 1
ATOM 732 C C . VAL A 1 103 ? -21.529 -0.927 21.287 1.00 75.88 103 VAL A C 1
ATOM 734 O O . VAL A 1 103 ? -20.774 -1.772 21.761 1.00 75.88 103 VAL A O 1
ATOM 737 N N . ALA A 1 104 ? -22.284 -0.136 22.051 1.00 80.31 104 ALA A N 1
ATOM 738 C CA . ALA A 1 104 ? -22.350 -0.226 23.509 1.00 80.31 104 ALA A CA 1
ATOM 739 C C . ALA A 1 104 ? -23.810 -0.244 23.984 1.00 80.31 104 ALA A C 1
ATOM 741 O O . ALA A 1 104 ? -24.663 0.439 23.420 1.00 80.31 104 ALA A O 1
ATOM 742 N N . GLY A 1 105 ? -24.095 -1.005 25.042 1.00 76.31 105 GLY A N 1
ATO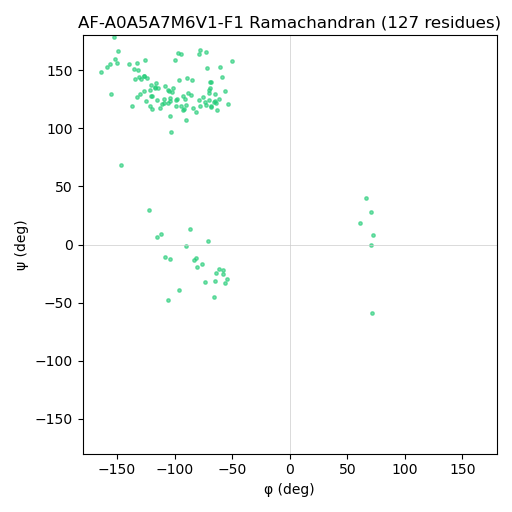M 743 C CA . GLY A 1 105 ? -25.426 -1.109 25.637 1.00 76.31 105 GLY A CA 1
ATOM 744 C C . GLY A 1 105 ? -25.355 -1.596 27.081 1.00 76.31 105 GLY A C 1
ATOM 745 O O . GLY A 1 105 ? -24.413 -2.287 27.466 1.00 76.31 105 GLY A O 1
ATOM 746 N N . LYS A 1 106 ? -26.342 -1.213 27.895 1.00 82.06 106 LYS A N 1
ATOM 747 C CA . LYS A 1 106 ? -26.482 -1.667 29.284 1.00 82.06 106 LYS A CA 1
ATOM 748 C C . LYS A 1 106 ? -27.705 -2.569 29.388 1.00 82.06 106 LYS A C 1
ATOM 750 O O . LYS A 1 106 ? -28.812 -2.116 29.115 1.00 82.06 106 LYS A O 1
ATOM 755 N N . VAL A 1 107 ? -27.513 -3.813 29.823 1.00 76.88 107 VAL A N 1
ATOM 756 C CA . VAL A 1 107 ? -28.624 -4.719 30.144 1.00 76.88 107 VAL A CA 1
ATOM 757 C C . VAL A 1 107 ? -29.171 -4.347 31.523 1.00 76.88 107 VAL A C 1
ATOM 759 O O . VAL A 1 107 ? -28.421 -4.290 32.499 1.00 76.88 107 VAL A O 1
ATOM 762 N N . THR A 1 108 ? -30.468 -4.059 31.614 1.00 77.75 108 THR A N 1
ATOM 763 C CA . THR A 1 108 ? -31.160 -3.786 32.880 1.00 77.75 108 THR A CA 1
ATOM 764 C C . THR A 1 108 ? -32.380 -4.693 33.029 1.00 77.75 108 THR A C 1
ATOM 766 O O . THR A 1 108 ? -33.057 -5.008 32.056 1.00 77.75 108 THR A O 1
ATOM 769 N N . ASN A 1 109 ? -32.667 -5.110 34.264 1.00 73.00 109 ASN A N 1
ATOM 770 C CA . ASN A 1 109 ? -33.903 -5.795 34.642 1.00 73.00 109 ASN A CA 1
ATOM 771 C C . ASN A 1 109 ? -34.661 -4.906 35.639 1.00 73.00 109 ASN A C 1
ATOM 773 O O . ASN A 1 109 ? -34.039 -4.295 36.506 1.00 73.00 109 ASN A O 1
ATOM 777 N N . ALA A 1 110 ? -35.985 -4.817 35.507 1.00 78.06 110 ALA A N 1
ATOM 778 C CA . ALA A 1 110 ? -36.848 -4.080 36.433 1.00 78.06 110 ALA A CA 1
ATOM 779 C C . ALA A 1 110 ? -37.186 -4.875 37.713 1.00 78.06 110 ALA A C 1
ATOM 781 O O . ALA A 1 110 ? -37.740 -4.317 38.657 1.00 78.06 110 ALA A O 1
ATOM 782 N N . SER A 1 111 ? -36.875 -6.175 37.747 1.00 73.75 111 SER A N 1
ATOM 783 C CA . SER A 1 111 ? -37.083 -7.047 38.905 1.00 73.75 111 SER A CA 1
ATOM 784 C C . SER A 1 111 ? -35.910 -6.973 39.890 1.00 73.75 111 SER A C 1
ATOM 786 O O . SER A 1 111 ? -34.751 -6.985 39.482 1.00 73.75 111 SER A O 1
ATOM 788 N N . ASN A 1 112 ? -36.199 -7.006 41.197 1.00 68.06 112 ASN A N 1
ATOM 789 C CA . ASN A 1 112 ? -35.197 -7.126 42.272 1.00 68.06 112 ASN A CA 1
ATOM 790 C C . ASN A 1 112 ? -34.536 -8.520 42.343 1.00 68.06 112 ASN A C 1
ATOM 792 O O . ASN A 1 112 ? -33.752 -8.797 43.249 1.00 68.06 112 ASN A O 1
ATOM 796 N N . THR A 1 113 ? -34.869 -9.422 41.420 1.00 75.62 113 THR A N 1
ATOM 797 C CA . THR A 1 113 ? -34.229 -10.732 41.281 1.00 75.62 113 THR A CA 1
ATOM 798 C C . THR A 1 113 ? -32.973 -10.616 40.410 1.00 75.62 113 THR A C 1
ATOM 800 O O . THR A 1 113 ? -33.082 -10.106 39.290 1.00 75.62 113 THR A O 1
ATOM 803 N N . PRO A 1 114 ? -31.807 -11.117 40.856 1.00 67.75 114 PRO A N 1
ATOM 804 C CA . PRO A 1 114 ? -30.592 -11.119 40.046 1.00 67.75 114 PRO A CA 1
ATOM 805 C C . PRO A 1 114 ? -30.817 -11.832 38.708 1.00 67.75 114 PRO A C 1
ATOM 807 O O . PRO A 1 114 ? -31.346 -12.943 38.679 1.00 67.75 114 PRO A O 1
ATOM 810 N N . LEU A 1 115 ? -30.400 -11.207 37.605 1.00 72.00 115 LEU A N 1
ATOM 811 C CA . LEU A 1 115 ? -30.234 -11.923 36.342 1.00 72.00 115 LEU A CA 1
ATOM 812 C C . LEU A 1 115 ? -29.057 -12.886 36.508 1.00 72.00 115 LEU A C 1
ATOM 814 O O . LEU A 1 115 ? -27.943 -12.451 36.794 1.00 72.00 115 LEU A O 1
ATOM 818 N N . THR A 1 116 ? -29.309 -14.182 36.357 1.00 79.19 116 THR A N 1
ATOM 819 C CA . THR A 1 116 ? -28.256 -15.206 36.386 1.00 79.19 116 THR A CA 1
ATOM 820 C C . THR A 1 116 ? -27.519 -15.313 35.058 1.00 79.19 116 THR A C 1
ATOM 822 O O . THR A 1 116 ? -26.415 -15.844 35.037 1.00 79.19 116 THR A O 1
ATOM 825 N N . ASP A 1 117 ? -28.123 -14.819 33.973 1.00 75.44 117 ASP A N 1
ATOM 826 C CA . ASP A 1 117 ? -27.525 -14.807 32.642 1.00 75.44 117 ASP A CA 1
ATOM 827 C C . ASP A 1 117 ? -28.133 -13.702 31.759 1.00 75.44 117 ASP A C 1
ATOM 829 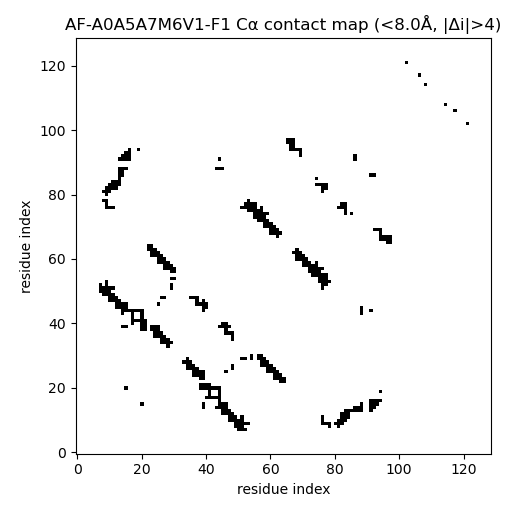O O . ASP A 1 117 ? -29.266 -13.264 31.993 1.00 75.44 117 ASP A O 1
ATOM 833 N N . ALA A 1 118 ? -27.380 -13.244 30.758 1.00 76.31 118 ALA A N 1
ATOM 834 C CA . ALA A 1 118 ? -27.834 -12.283 29.752 1.00 76.31 118 ALA A CA 1
ATOM 835 C C . ALA A 1 118 ? -27.020 -12.425 28.456 1.00 76.31 118 ALA A C 1
ATOM 837 O O . ALA A 1 118 ? -25.793 -12.362 28.485 1.00 76.31 118 ALA A O 1
ATOM 838 N N . GLU A 1 119 ? -27.701 -12.537 27.313 1.00 81.81 119 GLU A N 1
ATOM 839 C CA . GLU A 1 119 ? -27.067 -12.628 25.993 1.00 81.81 119 GLU A CA 1
ATOM 840 C C . GLU A 1 119 ? -27.270 -11.331 25.197 1.00 81.81 119 GLU A C 1
ATOM 842 O O . GLU A 1 119 ? -28.363 -10.759 25.169 1.00 81.81 119 GLU A O 1
ATOM 847 N N . VAL A 1 120 ? -26.208 -10.857 24.542 1.00 81.12 120 VAL A N 1
ATOM 848 C CA . VAL A 1 120 ? -26.238 -9.708 23.629 1.00 81.12 120 VAL A CA 1
ATOM 849 C C . VAL A 1 120 ? -25.636 -10.117 22.288 1.00 81.12 120 VAL A C 1
ATOM 851 O O . VAL A 1 120 ? -24.555 -10.697 22.245 1.00 81.12 120 VAL A O 1
ATOM 854 N N . ASN A 1 121 ? -26.319 -9.797 21.188 1.00 85.31 121 ASN A N 1
ATOM 855 C CA . ASN A 1 121 ? -25.833 -10.051 19.833 1.00 85.31 121 ASN A CA 1
ATOM 856 C C . ASN A 1 121 ? -25.725 -8.729 19.065 1.00 85.31 121 ASN A C 1
ATOM 858 O O . ASN A 1 121 ? -26.693 -7.971 18.996 1.00 85.31 121 ASN A O 1
ATOM 862 N N . ALA A 1 122 ? -24.559 -8.461 18.481 1.00 79.94 122 ALA A N 1
ATOM 863 C CA . ALA A 1 122 ? -24.338 -7.317 17.605 1.00 79.94 122 ALA A CA 1
ATOM 864 C C . ALA A 1 122 ? -24.297 -7.798 16.149 1.00 79.94 122 ALA A C 1
ATOM 866 O O . ALA A 1 122 ? -23.524 -8.691 15.811 1.00 79.94 122 ALA A O 1
ATOM 867 N N . GLN A 1 123 ? -25.117 -7.199 15.282 1.00 84.75 123 GLN A N 1
ATOM 868 C CA . GLN A 1 123 ? -25.162 -7.517 13.853 1.00 84.75 123 GLN A CA 1
ATOM 869 C C . GLN A 1 123 ? -24.760 -6.291 13.035 1.00 84.75 123 GLN A C 1
ATOM 871 O O . GLN A 1 123 ? -25.242 -5.188 13.288 1.00 84.75 123 GLN A O 1
ATOM 876 N N . GLN A 1 124 ? -23.897 -6.492 12.042 1.00 80.19 124 GLN A N 1
ATOM 877 C CA . GLN A 1 124 ? -23.529 -5.473 11.066 1.00 80.19 124 GLN A CA 1
ATOM 878 C C . GLN A 1 124 ? -24.014 -5.917 9.689 1.00 80.19 124 GLN A C 1
ATOM 880 O O . GLN A 1 124 ? -23.656 -6.994 9.216 1.00 80.19 124 GLN A O 1
ATOM 885 N N . VAL A 1 125 ? -24.814 -5.073 9.042 1.00 80.94 125 VAL A N 1
ATOM 886 C CA . VAL A 1 125 ? -25.182 -5.253 7.636 1.00 80.94 125 VAL A CA 1
ATOM 887 C C . VAL A 1 125 ? -24.140 -4.529 6.792 1.00 80.94 125 VAL A C 1
ATOM 889 O O . VAL A 1 125 ? -23.939 -3.325 6.948 1.00 80.94 125 VAL A O 1
ATOM 892 N N . LEU A 1 126 ? -23.456 -5.271 5.925 1.00 79.06 126 LEU A N 1
ATOM 893 C CA . LEU A 1 126 ? -22.578 -4.706 4.908 1.00 79.06 126 LEU A CA 1
ATOM 894 C C . LEU A 1 126 ? -23.416 -4.475 3.652 1.00 79.06 126 LEU A C 1
ATOM 896 O O . LEU A 1 126 ? -23.801 -5.430 2.982 1.00 79.06 126 LEU A O 1
ATOM 900 N N . SER A 1 127 ? -23.723 -3.216 3.361 1.00 70.25 127 SER A N 1
ATOM 901 C CA . SER A 1 127 ? -24.294 -2.828 2.073 1.00 70.25 127 SER A CA 1
ATOM 902 C C . SER A 1 127 ? -23.144 -2.437 1.153 1.00 70.25 127 SER A C 1
ATOM 904 O O . SER A 1 127 ? -22.307 -1.622 1.544 1.00 70.25 127 SER A O 1
ATOM 906 N N . GLU A 1 128 ? -23.084 -3.010 -0.048 1.00 53.34 128 GLU A N 1
ATOM 907 C CA . GLU A 1 128 ? -22.244 -2.443 -1.104 1.00 53.34 128 GLU A CA 1
ATOM 908 C C . GLU A 1 128 ? -22.812 -1.053 -1.429 1.00 53.34 128 GLU A C 1
ATOM 910 O O . GLU A 1 128 ? -24.016 -0.920 -1.655 1.00 53.34 128 GLU A O 1
ATOM 915 N N . GLY A 1 129 ? -21.982 -0.017 -1.285 1.00 42.53 129 GLY A N 1
ATOM 916 C CA . GLY A 1 129 ? -22.371 1.383 -1.482 1.00 42.53 129 GLY A CA 1
ATOM 917 C C . GLY A 1 129 ? -22.664 1.726 -2.933 1.00 42.53 129 GLY A C 1
ATOM 918 O O . GLY A 1 129 ? -22.011 1.134 -3.820 1.00 42.53 129 GLY A O 1
#

Foldseek 3Di:
DDDDDDFFLAKEKEFADLVCQQFKKKWKAAPVGDIFIDGADNRQRIDMGGRHDFDQWIWIWMDGPQWDIDIDTRFGIDPVVSYGYDHDSVGHDYTHGDDDDDDDDDDDDPDPDDDPDDDDDDDDDDDDD

Mean predicted aligned error: 10.13 Å

Radius of gyration: 23.02 Å; Cα contacts (8 Å, |Δi|>4): 241; chains: 1; bounding box: 58×40×68 Å

Secondary structure (DSSP, 8-state):
----------EEEEEB-TTTGGGEEEEEE-TT--EEEEPPPTTT-EEEEESPPSEEEEEEEEEETTBPPEEEEEEEE-TTTSEE-SS-TTSPBP-PBPP----------SSSSPPS-------------

Nearest PDB structures (foldseek):
  8tgy-assembly1_F  TM=6.567E-01  e=9.045E-02  Homo sapiens
  6msv-assembly14_L  TM=6.458E-01  e=1.135E-01  Homo sapiens
  7yld-assembly1_E  TM=5.827E-01  e=5.887E-01  Homo sapiens
  3l5j-assembly1_A  TM=6.233E-01  e=9.271E-01  Homo sapiens
  3l5i-assembly1_A  TM=6.685E-01  e=1.545E+00  Homo sapiens

Sequence (129 aa):
MVAVIKRLTTAIVDYVDPALASSVVVSTRDPDNNLRATVPNATSGKFVLAYLPESTNYTVVVAGRDLTTAAVTGVPVSIIAGTTMLNASTSPILLPASASATVAGKVTNASNTPLTDAEVNAQQVLSEG

Organism: Comamonas testosteroni (NCBI:txid285)

pLDDT: mean 83.49, std 10.38, range [42.53, 95.62]

Solvent-accessible surface area (backbone atoms only — not comparable to full-atom values): 8047 Å² total; per-residue (Å²): 136,86,83,84,77,80,79,62,79,16,28,43,42,36,20,36,40,36,95,50,14,78,54,34,42,38,35,35,41,47,98,87,67,51,76,49,73,42,64,27,38,53,82,66,4,43,35,66,52,66,60,45,72,71,41,60,67,31,38,41,39,39,40,36,78,73,34,40,70,38,74,49,68,60,42,58,38,41,76,89,66,29,59,32,66,88,31,48,82,92,54,39,49,74,64,56,71,43,91,79,84,86,90,82,87,82,92,84,73,95,58,96,65,82,77,91,74,87,89,86,84,90,84,85,86,86,72,87,127